Protein AF-A0A0R3QR98-F1 (afdb_monomer_lite)

Foldseek 3Di:
DPPPPPCPCVPPVNPQFKDFDDDPEWAQAQWDQDPPPRDIDHDPVDDRHNPAGDIDGPVQVVFFDPPPPDDRQWDWYFDPPPDDPHRGTHTDIGTDGDDD

Sequence (100 aa):
MVKKYNGELAQVVFAGKLLEESVFFQPSRHYGINKMTGKEEFMKNLCPAWADRVLYNEKLSDLFRHDSFCASGLYYGLVAEKKFVGQHKPVALHATICLK

pLDDT: mean 83.63, std 14.79, range [33.16, 96.25]

InterPro domains:
  IPR036691 Endonuclease/exonuclease/phosphatase superfamily [G3DSA:3.60.10.10] (4-100)
  IPR039737 Type I inositol 1,4,5-trisphosphate 5-phosphatase [PTHR12997] (1-98)

Structure (mmCIF, N/CA/C/O backbone):
data_AF-A0A0R3QR98-F1
#
_entry.id   AF-A0A0R3QR98-F1
#
loop_
_atom_site.group_PDB
_atom_site.id
_atom_site.type_symbol
_atom_site.label_atom_id
_atom_site.label_alt_id
_atom_site.label_comp_id
_atom_site.label_asym_id
_atom_site.label_entity_id
_atom_site.label_seq_id
_atom_site.pdbx_PDB_ins_code
_atom_site.Cartn_x
_atom_site.Cartn_y
_atom_site.Cartn_z
_atom_site.occupancy
_atom_site.B_iso_or_equiv
_atom_site.auth_seq_id
_atom_site.auth_comp_id
_atom_site.auth_asym_id
_atom_site.auth_atom_id
_atom_site.pdbx_PDB_model_num
ATOM 1 N N . MET A 1 1 ? 17.489 0.716 16.633 1.00 33.16 1 MET A N 1
ATOM 2 C CA . MET A 1 1 ? 17.391 -0.274 15.538 1.00 33.16 1 MET A CA 1
ATOM 3 C C . MET A 1 1 ? 15.918 -0.629 15.362 1.00 33.16 1 MET A C 1
ATOM 5 O O . MET A 1 1 ? 15.374 -1.326 16.209 1.00 33.16 1 MET A O 1
ATOM 9 N N . VAL A 1 2 ? 15.234 -0.064 14.362 1.00 39.78 2 VAL A N 1
ATOM 10 C CA . VAL A 1 2 ? 13.829 -0.411 14.079 1.00 39.78 2 VAL A CA 1
ATOM 11 C C . VAL A 1 2 ? 13.828 -1.853 13.578 1.00 39.78 2 VAL A C 1
ATOM 13 O O . VAL A 1 2 ? 14.467 -2.145 12.569 1.00 39.78 2 VAL A O 1
ATOM 16 N N . LYS A 1 3 ? 13.199 -2.781 14.312 1.00 43.38 3 LYS A N 1
ATOM 17 C CA . LYS A 1 3 ? 13.036 -4.162 13.837 1.00 43.38 3 LYS A CA 1
ATOM 18 C C . LYS A 1 3 ? 12.297 -4.099 12.501 1.00 43.38 3 LYS A C 1
ATOM 20 O O . LYS A 1 3 ? 11.169 -3.617 12.443 1.00 43.38 3 LYS A O 1
ATOM 25 N N . LYS A 1 4 ? 12.948 -4.552 11.430 1.00 52.97 4 LYS A N 1
ATOM 26 C CA . LYS A 1 4 ? 12.336 -4.692 10.107 1.00 52.97 4 LYS A CA 1
ATOM 27 C C . LYS A 1 4 ? 11.337 -5.849 10.212 1.00 52.97 4 LYS A C 1
ATOM 29 O O . LYS A 1 4 ? 11.711 -7.005 10.072 1.00 52.97 4 LYS A O 1
ATOM 34 N N . TYR A 1 5 ? 10.083 -5.549 10.545 1.00 51.38 5 TYR A N 1
ATOM 35 C CA . TYR A 1 5 ? 9.004 -6.548 10.606 1.00 51.38 5 TYR A CA 1
ATOM 36 C C . TYR A 1 5 ? 8.529 -6.986 9.205 1.00 51.38 5 TYR A C 1
ATOM 38 O O . TYR A 1 5 ? 7.683 -7.866 9.086 1.00 51.38 5 TYR A O 1
ATOM 46 N N . ASN A 1 6 ? 9.092 -6.401 8.143 1.00 60.81 6 ASN A N 1
ATOM 47 C CA . ASN A 1 6 ? 8.802 -6.737 6.756 1.00 60.81 6 ASN A CA 1
ATOM 48 C C . ASN A 1 6 ? 9.622 -7.961 6.299 1.00 60.81 6 ASN A C 1
ATOM 50 O O . ASN A 1 6 ? 10.716 -7.817 5.755 1.00 60.81 6 ASN A O 1
ATOM 54 N N . GLY A 1 7 ? 9.108 -9.160 6.585 1.00 65.38 7 GLY A N 1
ATOM 55 C CA . GLY A 1 7 ? 9.698 -10.440 6.169 1.00 65.38 7 GLY A CA 1
ATOM 56 C C . GLY A 1 7 ? 9.017 -11.090 4.961 1.00 65.38 7 GLY A C 1
ATOM 57 O O . GLY A 1 7 ? 9.462 -12.139 4.508 1.00 65.38 7 GLY A O 1
ATOM 58 N N . GLU A 1 8 ? 7.945 -10.499 4.432 1.00 68.38 8 GLU A N 1
ATOM 59 C CA . GLU A 1 8 ? 7.136 -11.113 3.366 1.00 68.38 8 GLU A CA 1
ATOM 60 C C . GLU A 1 8 ? 7.930 -11.281 2.062 1.00 68.38 8 GLU A C 1
ATOM 62 O O . GLU A 1 8 ? 7.824 -12.309 1.396 1.00 68.38 8 GLU A O 1
ATOM 67 N N . LEU A 1 9 ? 8.820 -10.332 1.757 1.00 73.62 9 LEU A N 1
ATOM 68 C CA . LEU A 1 9 ? 9.721 -10.400 0.601 1.00 73.62 9 LEU A CA 1
ATOM 69 C C . LEU A 1 9 ? 10.927 -11.330 0.800 1.00 73.62 9 LEU A C 1
ATOM 71 O O . LEU A 1 9 ? 11.641 -11.612 -0.159 1.00 73.62 9 LEU A O 1
ATOM 75 N N . ALA A 1 10 ? 11.163 -11.828 2.019 1.00 73.06 10 ALA A N 1
ATOM 76 C CA . ALA A 1 10 ? 12.260 -12.758 2.292 1.00 73.06 10 ALA A CA 1
ATOM 77 C C . ALA A 1 10 ? 11.973 -14.182 1.784 1.00 73.06 10 ALA A C 1
ATOM 79 O O . ALA A 1 10 ? 12.874 -15.020 1.751 1.00 73.06 10 ALA A O 1
ATOM 80 N N . GLN A 1 11 ? 10.730 -14.479 1.388 1.00 76.06 11 GLN A N 1
ATOM 81 C CA . GLN A 1 11 ? 10.402 -15.763 0.780 1.00 76.06 11 GLN A CA 1
ATOM 82 C C . GLN A 1 11 ? 11.132 -15.925 -0.558 1.00 76.06 11 GLN A C 1
ATOM 84 O O . GLN A 1 11 ? 11.098 -15.037 -1.405 1.00 76.06 11 GLN A O 1
ATOM 89 N N . VAL A 1 12 ? 11.723 -17.102 -0.786 1.00 67.88 12 VAL A N 1
ATOM 90 C CA . VAL A 1 12 ? 12.528 -17.420 -1.986 1.00 67.88 12 VAL A CA 1
ATOM 91 C C . VAL A 1 12 ? 11.776 -17.154 -3.297 1.00 67.88 12 VAL A C 1
ATOM 93 O O . VAL A 1 12 ? 12.379 -16.787 -4.300 1.00 67.88 12 VAL A O 1
ATOM 96 N N . VAL A 1 13 ? 10.448 -17.302 -3.295 1.00 78.00 13 VAL A N 1
ATOM 97 C CA . VAL A 1 13 ? 9.601 -17.049 -4.470 1.00 78.00 13 VAL A CA 1
ATOM 98 C C . VAL A 1 13 ? 9.636 -15.576 -4.901 1.00 78.00 13 VAL A C 1
ATOM 100 O O . VAL A 1 13 ? 9.570 -15.306 -6.102 1.00 78.00 13 VAL A O 1
ATOM 103 N N . PHE A 1 14 ? 9.780 -14.647 -3.951 1.00 77.44 14 PHE A N 1
ATOM 104 C CA . PHE A 1 14 ? 9.766 -13.194 -4.169 1.00 77.44 14 PHE A CA 1
ATOM 105 C C . PHE A 1 14 ? 11.152 -12.547 -4.074 1.00 77.44 14 PHE A C 1
ATOM 107 O O . PHE A 1 14 ? 11.361 -11.474 -4.645 1.00 77.44 14 PHE A O 1
ATOM 114 N N . ALA A 1 15 ? 12.096 -13.202 -3.397 1.00 76.75 15 ALA A N 1
ATOM 115 C CA . ALA A 1 15 ? 13.449 -12.707 -3.193 1.00 76.75 15 ALA A CA 1
ATOM 116 C C . ALA A 1 15 ? 14.136 -12.382 -4.531 1.00 76.75 15 ALA A C 1
ATOM 118 O O . ALA A 1 15 ? 14.264 -13.238 -5.407 1.00 76.75 15 ALA A O 1
ATOM 119 N N . GLY A 1 16 ? 14.554 -11.122 -4.691 1.0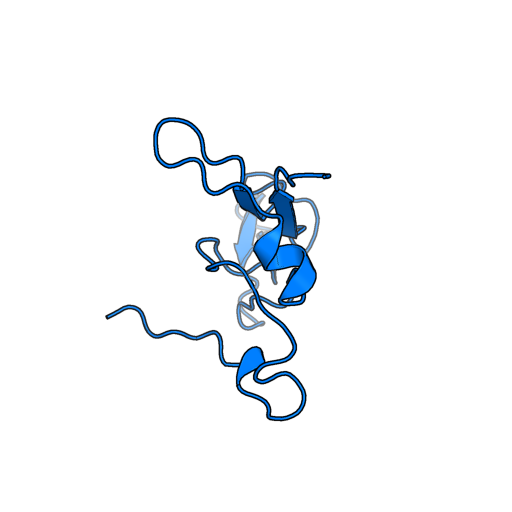0 74.50 16 GLY A N 1
ATOM 120 C CA . GLY A 1 16 ? 15.206 -10.619 -5.907 1.00 74.50 16 GLY A CA 1
ATOM 121 C C . GLY A 1 16 ? 14.284 -10.457 -7.121 1.00 74.50 16 GLY A C 1
ATOM 122 O O . GLY A 1 16 ? 14.767 -10.168 -8.208 1.00 74.50 16 GLY A O 1
ATOM 123 N N . LYS A 1 17 ? 12.968 -10.661 -6.973 1.00 84.19 17 LYS A N 1
ATOM 124 C CA . LYS A 1 17 ? 11.992 -10.503 -8.069 1.00 84.19 17 LYS A CA 1
ATOM 125 C C . LYS A 1 17 ? 11.028 -9.351 -7.845 1.00 84.19 17 LYS A C 1
ATOM 127 O O . LYS A 1 17 ? 10.614 -8.708 -8.808 1.00 84.19 17 LYS A O 1
ATOM 132 N N . LEU A 1 18 ? 10.651 -9.130 -6.588 1.00 89.69 18 LEU A N 1
ATOM 133 C CA . LEU A 1 18 ? 9.787 -8.036 -6.177 1.00 89.69 18 LEU A CA 1
ATOM 134 C C . LEU A 1 18 ? 10.534 -7.122 -5.212 1.00 89.69 18 LEU A C 1
ATOM 136 O O . LEU A 1 18 ? 11.255 -7.571 -4.321 1.00 89.69 18 LEU A O 1
ATOM 140 N N . LEU A 1 19 ? 10.322 -5.834 -5.418 1.00 88.38 19 LEU A N 1
ATOM 141 C CA . LEU A 1 19 ? 10.801 -4.727 -4.621 1.00 88.38 19 LEU A CA 1
ATOM 142 C C . LEU A 1 19 ? 9.604 -4.001 -4.015 1.00 88.38 19 LEU A C 1
ATOM 144 O O . LEU A 1 19 ? 8.467 -4.111 -4.486 1.00 88.38 19 LEU A O 1
ATOM 148 N N . GLU A 1 20 ? 9.886 -3.263 -2.955 1.00 89.50 20 GLU A N 1
ATOM 149 C CA . GLU A 1 20 ? 8.916 -2.449 -2.249 1.00 89.50 20 GLU A CA 1
ATOM 150 C C . GLU A 1 20 ? 9.620 -1.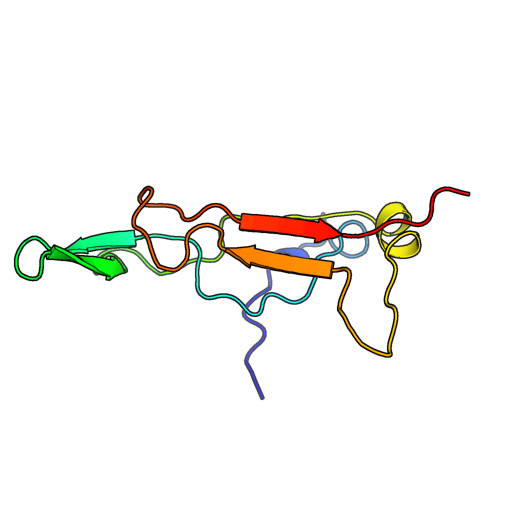247 -1.632 1.00 89.50 20 GLU A C 1
ATOM 152 O O . GLU A 1 20 ? 10.724 -1.375 -1.089 1.00 89.50 20 GLU A O 1
ATOM 157 N N . GLU A 1 21 ? 8.944 -0.101 -1.662 1.00 88.19 21 GLU A N 1
ATOM 158 C CA . GLU A 1 21 ? 9.415 1.084 -0.969 1.00 88.19 21 GLU A CA 1
ATOM 159 C C . GLU A 1 21 ? 9.377 0.889 0.547 1.00 88.19 21 GLU A C 1
ATOM 161 O O . GLU A 1 21 ? 8.646 0.065 1.104 1.00 88.19 21 GLU A O 1
ATOM 166 N N . SER A 1 22 ? 10.176 1.682 1.254 1.00 86.25 22 SER A N 1
ATOM 167 C CA . SER A 1 22 ? 10.215 1.595 2.712 1.00 86.25 22 SER A CA 1
ATOM 168 C C . SER A 1 22 ? 8.861 1.971 3.325 1.00 86.25 22 SER A C 1
ATOM 170 O O . SER A 1 22 ? 8.355 3.076 3.144 1.00 86.25 22 SER A O 1
ATOM 172 N N . VAL A 1 23 ? 8.284 1.044 4.091 1.00 87.81 23 VAL A N 1
ATOM 173 C CA . VAL A 1 23 ? 7.015 1.243 4.801 1.00 87.81 23 VAL A CA 1
ATOM 174 C C . VAL A 1 23 ? 7.250 2.122 6.034 1.00 87.81 23 VAL A C 1
ATOM 176 O O . VAL A 1 23 ? 7.804 1.663 7.034 1.00 87.81 23 VAL A O 1
ATOM 179 N N . PHE A 1 24 ? 6.807 3.380 5.968 1.00 88.50 24 PHE A N 1
ATOM 180 C CA . PHE A 1 24 ? 6.856 4.341 7.085 1.00 88.50 24 PHE A CA 1
ATOM 181 C C . PHE A 1 24 ? 5.480 4.671 7.683 1.00 88.50 24 PHE A C 1
ATOM 183 O O . PHE A 1 24 ? 5.374 5.506 8.579 1.00 88.50 24 PHE A O 1
ATOM 190 N N . PHE A 1 25 ? 4.425 4.012 7.207 1.00 90.31 25 PHE A N 1
ATOM 191 C CA . PHE A 1 25 ? 3.058 4.184 7.689 1.00 90.31 25 PHE A CA 1
ATOM 192 C C . PHE A 1 25 ? 2.673 3.107 8.715 1.00 90.31 25 PHE A C 1
ATOM 194 O O . PHE A 1 25 ? 3.270 2.033 8.780 1.00 90.31 25 PHE A O 1
ATOM 201 N N . GLN A 1 26 ? 1.663 3.398 9.536 1.00 91.44 26 GLN A N 1
ATOM 202 C CA . GLN A 1 26 ? 1.084 2.457 10.504 1.00 91.44 26 GLN A CA 1
ATOM 203 C C . GLN A 1 26 ? 0.387 1.265 9.809 1.00 91.44 26 GLN A C 1
ATOM 205 O O . GLN A 1 26 ? 0.082 1.358 8.624 1.00 91.44 26 GLN A O 1
ATOM 210 N N . PRO A 1 27 ? 0.106 0.149 10.502 1.00 93.56 27 PRO A N 1
ATOM 211 C CA . PRO A 1 27 ? -0.595 -0.991 9.905 1.00 93.56 27 PRO A CA 1
ATOM 212 C C . PRO A 1 27 ? -1.901 -0.592 9.201 1.00 93.56 27 PRO A C 1
ATOM 214 O O . PRO A 1 27 ? -2.671 0.198 9.739 1.00 93.56 27 PRO A O 1
ATOM 217 N N . SER A 1 28 ? -2.175 -1.146 8.018 1.00 94.69 28 SER A N 1
ATOM 218 C CA . SER A 1 28 ? -3.359 -0.794 7.216 1.00 94.69 28 SER A CA 1
ATOM 219 C C . SER A 1 28 ? -4.664 -1.380 7.766 1.00 94.69 28 SER A C 1
ATOM 221 O O . SER A 1 28 ? -5.749 -0.904 7.427 1.00 94.69 28 SER A O 1
ATOM 223 N N . ARG A 1 29 ? -4.579 -2.389 8.640 1.00 94.38 29 ARG A N 1
ATOM 224 C CA . ARG A 1 29 ? -5.720 -3.076 9.264 1.00 94.38 29 ARG A CA 1
ATOM 225 C C . ARG A 1 29 ? 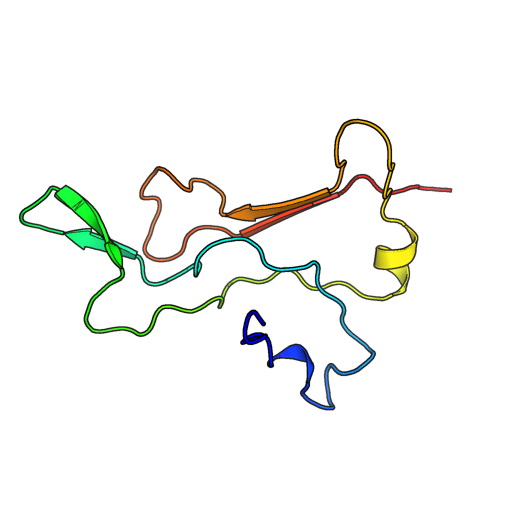-5.329 -3.669 10.626 1.00 94.38 29 ARG A C 1
ATOM 227 O O . ARG A 1 29 ? -4.146 -3.861 10.887 1.00 94.38 29 ARG A O 1
ATOM 234 N N . HIS A 1 30 ? -6.268 -3.994 11.514 1.00 95.00 30 HIS A N 1
ATOM 235 C CA . HIS A 1 30 ? -7.729 -3.875 11.386 1.00 95.00 30 HIS A CA 1
ATOM 236 C C . HIS A 1 30 ? -8.257 -2.679 12.168 1.00 95.00 30 HIS A C 1
ATOM 238 O O . HIS A 1 30 ? -8.152 -2.645 13.393 1.00 95.00 30 HIS A O 1
ATOM 244 N N . TYR A 1 31 ? -8.861 -1.723 11.467 1.00 95.50 31 TYR A N 1
ATOM 245 C CA . TYR A 1 31 ? -9.514 -0.566 12.074 1.00 95.50 31 TYR A CA 1
ATOM 246 C C . TYR A 1 31 ? -10.976 -0.856 12.415 1.00 95.50 31 TYR A C 1
ATOM 248 O O . TYR A 1 31 ? -11.662 -1.605 11.724 1.00 95.50 31 TYR A O 1
ATOM 256 N N . GLY A 1 32 ? -11.485 -0.224 13.464 1.00 95.38 32 GLY A N 1
ATOM 257 C CA . GLY A 1 32 ? -12.901 -0.220 13.805 1.00 95.38 32 GLY A CA 1
ATOM 258 C C . GLY A 1 32 ? -13.287 1.070 14.514 1.00 95.38 32 GLY A C 1
ATOM 259 O O . GLY A 1 32 ? -12.431 1.800 15.007 1.00 95.38 32 GLY A O 1
ATOM 260 N N . ILE A 1 33 ? -14.587 1.349 14.580 1.00 95.75 33 ILE A N 1
ATOM 261 C CA . ILE A 1 33 ? -15.106 2.444 15.400 1.00 95.75 33 ILE A CA 1
ATOM 262 C C . ILE A 1 33 ? -15.403 1.909 16.796 1.00 95.75 33 ILE A C 1
ATOM 264 O O . ILE A 1 33 ? -16.204 0.986 16.972 1.00 95.75 33 ILE A O 1
ATOM 268 N N . ASN A 1 34 ? -14.773 2.503 17.802 1.00 93.06 34 ASN A N 1
ATOM 269 C CA . ASN A 1 34 ? -15.098 2.227 19.188 1.00 93.06 34 ASN A CA 1
ATOM 270 C C . ASN A 1 34 ? -16.491 2.791 19.503 1.00 93.06 34 ASN A C 1
ATOM 272 O O . ASN A 1 34 ? -16.740 3.990 19.386 1.00 93.06 34 ASN A O 1
ATOM 276 N N . LYS A 1 35 ? -17.410 1.912 19.919 1.00 91.94 35 LYS A N 1
ATOM 277 C CA . LYS A 1 35 ? -18.817 2.261 20.171 1.00 91.94 35 LYS A CA 1
ATOM 278 C C . LYS A 1 35 ? -19.011 3.282 21.296 1.00 91.94 35 LYS A C 1
ATOM 280 O O . LYS A 1 35 ? -20.027 3.962 21.301 1.00 91.94 35 LYS A O 1
ATOM 285 N N . MET A 1 36 ? -18.076 3.375 22.243 1.00 93.00 36 MET A N 1
ATOM 286 C CA . MET A 1 36 ? -18.180 4.307 23.371 1.00 93.00 36 MET A CA 1
ATOM 287 C C . MET A 1 36 ? -17.577 5.676 23.058 1.00 93.00 36 MET A C 1
ATOM 289 O O . MET A 1 36 ? -18.119 6.691 23.478 1.00 93.00 36 MET A O 1
ATOM 293 N N . THR A 1 37 ? -16.450 5.717 22.343 1.00 93.44 37 THR A N 1
ATOM 294 C CA . THR A 1 37 ? -15.723 6.969 22.066 1.00 93.44 37 THR A CA 1
ATOM 295 C C . THR A 1 37 ? -16.082 7.578 20.712 1.00 93.44 37 THR A C 1
ATOM 297 O O . THR A 1 37 ? -15.775 8.744 20.470 1.00 93.44 37 THR A O 1
ATOM 300 N N . GLY A 1 38 ? -16.679 6.792 19.809 1.00 93.25 38 GLY A N 1
ATOM 301 C CA . GLY A 1 38 ? -16.909 7.162 18.412 1.00 93.25 38 GLY A CA 1
ATOM 302 C C . GLY A 1 38 ? -15.624 7.302 17.591 1.00 93.25 38 GLY A C 1
ATOM 303 O O . GLY A 1 38 ? -15.680 7.747 16.447 1.00 93.25 38 GLY A O 1
ATOM 304 N N . LYS A 1 39 ? -14.462 6.951 18.159 1.00 93.44 39 LYS A N 1
ATOM 305 C CA . LYS A 1 39 ? -13.156 7.115 17.514 1.00 93.44 39 LYS A CA 1
ATOM 306 C C . LYS A 1 39 ? -12.752 5.862 16.752 1.00 93.44 39 LYS A C 1
ATOM 308 O O . LYS A 1 39 ? -13.109 4.744 17.121 1.00 93.44 39 LYS A O 1
ATOM 313 N N . GLU A 1 40 ? -11.990 6.078 15.688 1.00 94.25 40 GLU A N 1
ATOM 314 C CA . GLU A 1 40 ? -11.298 5.010 14.978 1.00 94.25 40 GLU A CA 1
ATOM 315 C C . GLU A 1 40 ? -10.138 4.488 15.834 1.00 94.25 40 GLU A C 1
ATOM 317 O O . GLU A 1 40 ? -9.306 5.260 16.311 1.00 94.25 40 GLU A O 1
ATOM 322 N N . GLU A 1 41 ? -10.093 3.174 16.030 1.00 94.06 41 GLU A N 1
ATOM 323 C CA . GLU A 1 41 ? -9.095 2.477 16.840 1.00 94.06 41 GLU A CA 1
ATOM 324 C C . GLU A 1 41 ? -8.756 1.129 16.183 1.00 94.06 41 GLU A C 1
ATOM 326 O O . GLU A 1 41 ? -9.555 0.578 15.419 1.00 94.06 41 GLU A O 1
ATOM 331 N N . PHE A 1 42 ? -7.585 0.561 16.487 1.00 94.25 42 PHE A N 1
ATOM 332 C CA . PHE A 1 42 ? -7.306 -0.825 16.109 1.00 94.25 42 PHE A CA 1
ATOM 333 C C . PHE A 1 42 ? -8.234 -1.783 16.865 1.00 94.25 42 PHE A C 1
ATOM 335 O O . PHE A 1 42 ? -8.480 -1.633 18.067 1.00 94.25 42 PHE A O 1
ATOM 342 N N . MET A 1 43 ? -8.740 -2.794 16.165 1.00 93.31 43 MET A N 1
ATOM 343 C CA . MET A 1 43 ? -9.590 -3.821 16.756 1.00 93.31 43 MET A CA 1
ATOM 344 C C . MET A 1 43 ? -8.786 -4.668 17.746 1.00 93.31 43 MET A C 1
ATOM 346 O O . MET A 1 43 ? -7.801 -5.299 17.385 1.00 93.31 43 MET A O 1
ATOM 350 N N . LYS A 1 44 ? -9.230 -4.723 19.005 1.00 89.06 44 LYS A N 1
ATOM 351 C CA . LYS A 1 44 ? -8.485 -5.373 20.101 1.00 89.06 44 LYS A CA 1
ATOM 352 C C . LYS A 1 44 ? -8.335 -6.892 19.959 1.00 89.06 44 LYS A C 1
ATOM 354 O O . LYS A 1 44 ? -7.481 -7.481 20.610 1.00 89.06 44 LYS A O 1
ATOM 359 N N . ASN A 1 45 ? -9.188 -7.524 19.158 1.00 92.06 45 ASN A N 1
ATOM 360 C CA . ASN A 1 45 ? -9.208 -8.970 18.940 1.00 92.06 45 ASN A CA 1
ATOM 361 C C . ASN A 1 45 ? -8.417 -9.413 17.699 1.00 92.06 45 ASN A C 1
ATOM 363 O O . ASN A 1 45 ? -8.401 -10.603 17.399 1.00 92.06 45 ASN A O 1
ATOM 367 N N . LEU A 1 46 ? -7.805 -8.481 16.964 1.00 92.81 46 LEU A N 1
ATOM 368 C CA . LEU A 1 46 ? -7.068 -8.759 15.735 1.00 92.81 46 LEU A CA 1
ATOM 369 C C . LEU A 1 46 ? -5.692 -8.095 15.806 1.00 92.81 46 LEU A C 1
ATOM 371 O O . LEU A 1 46 ? -5.551 -6.981 16.305 1.00 92.81 46 LEU A O 1
ATOM 375 N N . CYS A 1 47 ? -4.664 -8.787 15.321 1.00 91.44 47 CYS A N 1
ATOM 376 C CA . CYS A 1 47 ? -3.314 -8.237 15.295 1.00 91.44 47 CYS A CA 1
ATOM 377 C C . CYS A 1 47 ? -3.212 -7.165 14.196 1.00 91.44 47 CYS A C 1
ATOM 379 O O . CYS A 1 47 ? -3.565 -7.465 13.051 1.00 91.44 47 CYS A O 1
ATOM 381 N N . PRO A 1 48 ? -2.721 -5.948 14.497 1.00 92.19 48 PRO A N 1
ATOM 382 C CA . PRO A 1 48 ? -2.418 -4.966 13.467 1.00 92.19 48 PRO A CA 1
ATOM 383 C C . PRO A 1 48 ? -1.439 -5.534 12.430 1.00 92.19 48 PRO A C 1
ATOM 385 O O . PRO A 1 48 ? -0.424 -6.130 12.790 1.00 92.19 48 PRO A O 1
ATOM 388 N N . ALA A 1 49 ? -1.733 -5.339 11.146 1.00 90.31 49 ALA A N 1
ATOM 389 C CA . ALA A 1 49 ? -0.937 -5.869 10.044 1.00 90.31 49 ALA A CA 1
ATOM 390 C C . ALA A 1 49 ? -0.812 -4.886 8.868 1.00 90.31 49 ALA A C 1
ATOM 392 O O . ALA A 1 49 ? -1.747 -4.151 8.543 1.00 90.31 49 ALA A O 1
ATOM 393 N N . TRP A 1 50 ? 0.337 -4.927 8.191 1.00 92.38 50 TRP A N 1
ATOM 394 C CA . TRP A 1 50 ? 0.563 -4.307 6.881 1.00 92.38 50 TRP A CA 1
ATOM 395 C C . TRP A 1 50 ? 0.192 -5.300 5.779 1.00 92.38 50 TRP A C 1
ATOM 397 O O . TRP A 1 50 ? 1.064 -5.835 5.100 1.00 92.38 50 TRP A O 1
ATOM 407 N N . ALA A 1 51 ? -1.098 -5.605 5.654 1.00 90.19 51 ALA A N 1
ATOM 408 C CA . ALA A 1 51 ? -1.565 -6.592 4.678 1.00 90.19 51 ALA A CA 1
ATOM 409 C C . ALA A 1 51 ? -1.764 -6.001 3.275 1.00 90.19 51 ALA A C 1
ATOM 411 O O . ALA A 1 51 ? -1.751 -6.734 2.292 1.00 90.19 51 ALA A O 1
ATOM 412 N N . ASP A 1 52 ? -1.974 -4.688 3.188 1.00 93.06 52 ASP A N 1
ATOM 413 C CA . ASP A 1 52 ? -2.191 -3.981 1.929 1.00 93.06 52 ASP A CA 1
ATOM 414 C C . ASP A 1 52 ? -0.856 -3.362 1.498 1.00 93.06 52 ASP A C 1
ATOM 416 O O . ASP A 1 52 ? -0.279 -2.558 2.232 1.00 93.06 52 ASP A O 1
ATOM 420 N N . ARG A 1 53 ? -0.316 -3.800 0.354 1.00 91.94 53 ARG A N 1
ATOM 421 C CA . ARG A 1 53 ? 1.063 -3.520 -0.079 1.00 91.94 53 ARG A CA 1
ATOM 422 C C . ARG A 1 53 ? 1.113 -3.259 -1.574 1.00 91.94 53 ARG A C 1
ATOM 424 O O . ARG A 1 53 ? 0.339 -3.850 -2.326 1.00 91.94 53 ARG A O 1
ATOM 431 N N . VAL A 1 54 ? 2.042 -2.412 -2.008 1.00 93.12 54 VAL A N 1
ATOM 432 C CA . VAL A 1 54 ? 2.310 -2.185 -3.433 1.00 93.12 54 VAL A CA 1
ATOM 433 C C . VAL A 1 54 ? 3.722 -2.649 -3.739 1.00 93.12 54 VAL A C 1
ATOM 435 O O . VAL A 1 54 ? 4.690 -2.105 -3.221 1.00 93.12 54 VAL A O 1
ATOM 438 N N . LEU A 1 55 ? 3.817 -3.667 -4.588 1.00 91.62 55 LEU A N 1
ATOM 439 C CA . LEU A 1 55 ? 5.071 -4.285 -4.996 1.00 91.62 55 LEU A CA 1
ATOM 440 C C . LEU A 1 55 ? 5.345 -3.964 -6.461 1.00 91.62 55 LEU A C 1
ATOM 442 O O . LEU A 1 55 ? 4.421 -3.826 -7.265 1.00 91.62 55 LEU A O 1
ATOM 446 N N . TYR A 1 56 ? 6.617 -3.888 -6.815 1.00 90.88 56 TYR A N 1
ATOM 447 C CA . TYR A 1 56 ? 7.068 -3.636 -8.179 1.00 90.88 56 TYR A CA 1
ATOM 448 C C . TYR A 1 56 ? 8.313 -4.465 -8.497 1.00 90.88 56 TYR A C 1
ATOM 450 O O . TYR A 1 56 ? 8.852 -5.142 -7.630 1.00 90.88 56 TYR A O 1
ATOM 458 N N . ASN A 1 57 ? 8.749 -4.480 -9.754 1.00 91.00 57 ASN A N 1
ATOM 459 C CA . ASN A 1 57 ? 9.980 -5.163 -10.159 1.00 91.00 57 ASN A CA 1
ATOM 460 C C . ASN A 1 57 ? 11.123 -4.158 -10.363 1.00 91.00 57 ASN A C 1
ATOM 462 O O . ASN A 1 57 ? 10.905 -2.947 -10.389 1.00 91.00 57 ASN A O 1
ATOM 466 N N . GLU A 1 58 ? 12.336 -4.673 -10.564 1.00 89.75 58 GLU A N 1
ATOM 467 C CA . GLU A 1 58 ? 13.536 -3.861 -10.819 1.00 89.75 58 GLU A CA 1
ATOM 468 C C . GLU A 1 58 ? 13.346 -2.893 -11.996 1.00 89.75 58 GLU A C 1
ATOM 470 O O . GLU A 1 58 ? 13.674 -1.717 -11.887 1.00 89.75 58 GLU A O 1
ATOM 475 N N . LYS A 1 59 ? 12.689 -3.340 -13.078 1.00 89.81 59 LYS A N 1
ATOM 476 C CA . LYS A 1 59 ? 12.443 -2.504 -14.264 1.00 89.81 59 LYS A CA 1
ATOM 477 C C . LYS A 1 59 ? 11.635 -1.246 -13.953 1.00 89.81 59 LYS A C 1
ATOM 479 O O . LYS A 1 59 ? 11.886 -0.220 -14.568 1.00 89.81 59 LYS A O 1
ATOM 484 N N . LEU A 1 60 ? 10.642 -1.324 -13.063 1.00 88.94 60 LEU A N 1
ATOM 485 C CA . LEU A 1 60 ? 9.874 -0.147 -12.647 1.00 88.94 60 LEU A CA 1
ATOM 486 C C . LEU A 1 60 ? 10.664 0.707 -11.649 1.00 88.94 60 LEU A C 1
ATOM 488 O O . LEU A 1 60 ? 10.608 1.931 -11.733 1.00 88.94 60 LEU A O 1
ATOM 492 N N . SER A 1 61 ? 11.423 0.065 -10.756 1.00 88.25 61 SER A N 1
ATOM 493 C CA . SER A 1 61 ? 12.290 0.744 -9.787 1.00 88.25 61 SER A CA 1
ATOM 494 C C . SER A 1 61 ? 13.293 1.675 -10.469 1.00 88.25 61 SER A C 1
ATOM 496 O O . SER A 1 61 ? 13.479 2.806 -10.026 1.00 88.25 61 SER A O 1
ATOM 498 N N . ASP A 1 62 ? 13.881 1.235 -11.584 1.00 87.81 62 ASP A N 1
ATOM 499 C CA . ASP A 1 62 ? 14.831 2.024 -12.378 1.00 87.81 62 ASP A CA 1
ATOM 500 C C . ASP A 1 62 ? 14.205 3.284 -13.002 1.00 87.81 62 ASP A C 1
ATOM 502 O O . ASP A 1 62 ? 14.915 4.218 -13.378 1.00 87.81 62 ASP A O 1
ATOM 506 N N . LEU A 1 63 ? 12.874 3.324 -13.134 1.00 88.31 63 LEU A N 1
ATOM 507 C CA . LEU A 1 63 ? 12.158 4.463 -13.705 1.00 88.31 63 LEU A CA 1
ATOM 508 C C . LEU A 1 63 ? 11.770 5.506 -12.653 1.00 88.31 63 LEU A C 1
ATOM 510 O O . LEU A 1 63 ? 11.436 6.626 -13.042 1.00 88.31 63 LEU A O 1
ATOM 514 N N . PHE A 1 64 ? 11.791 5.182 -11.356 1.00 87.62 64 PHE A N 1
ATOM 515 C CA . PHE A 1 64 ? 11.397 6.119 -10.303 1.00 87.62 64 PHE A CA 1
ATOM 516 C C . PHE A 1 64 ? 12.371 7.298 -10.192 1.00 87.62 64 PHE A C 1
ATOM 518 O O . PHE A 1 64 ? 13.586 7.136 -10.044 1.00 87.62 64 PHE A O 1
ATOM 525 N N . ARG A 1 65 ? 11.825 8.520 -10.222 1.00 76.69 65 ARG A N 1
ATOM 526 C CA . ARG A 1 65 ? 12.591 9.737 -9.939 1.00 76.69 65 ARG A CA 1
ATOM 527 C C . ARG A 1 65 ? 12.779 9.918 -8.440 1.00 76.69 65 ARG A C 1
ATOM 529 O O . ARG A 1 65 ? 11.836 10.224 -7.715 1.00 76.69 65 ARG A O 1
ATOM 536 N N . HIS A 1 66 ? 14.030 9.824 -8.012 1.00 69.75 66 HIS A N 1
ATOM 537 C CA . HIS A 1 66 ? 14.468 10.119 -6.653 1.00 69.75 66 HIS A CA 1
ATOM 538 C C . HIS A 1 66 ? 15.122 11.513 -6.619 1.00 69.75 66 HIS A C 1
ATOM 540 O O . HIS A 1 66 ? 16.305 11.647 -6.304 1.00 69.75 66 HIS A O 1
ATOM 546 N N . ASP A 1 67 ? 14.399 12.563 -7.030 1.00 58.88 67 ASP A N 1
ATOM 547 C CA . ASP A 1 67 ? 14.973 13.916 -7.061 1.00 58.88 67 ASP A CA 1
ATOM 548 C C . ASP A 1 67 ? 15.282 14.390 -5.636 1.00 58.88 67 ASP A C 1
ATOM 550 O O . ASP A 1 67 ? 14.408 14.526 -4.778 1.00 58.88 67 ASP A O 1
ATOM 554 N N . SER A 1 68 ? 16.568 14.619 -5.382 1.00 54.88 68 SER A N 1
ATOM 555 C CA . SER A 1 68 ? 17.164 14.673 -4.044 1.00 54.88 68 SER A CA 1
ATOM 556 C C . SER A 1 68 ? 17.062 16.040 -3.361 1.00 54.88 68 SER A C 1
ATOM 558 O O . SER A 1 68 ? 17.666 16.216 -2.307 1.00 54.88 68 SER A O 1
ATOM 560 N N . PHE A 1 69 ? 16.340 17.015 -3.934 1.00 50.38 69 PHE A N 1
ATOM 561 C CA 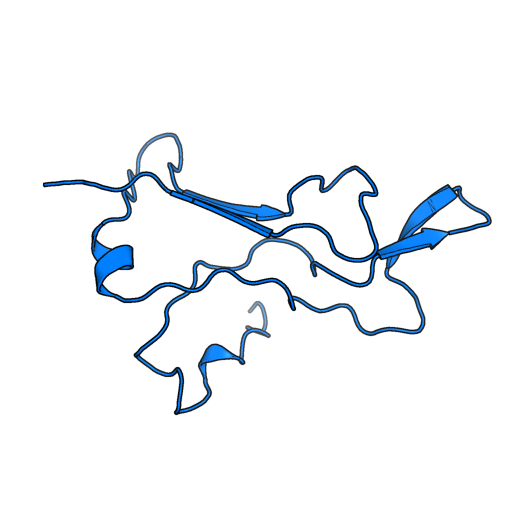. PHE A 1 69 ? 16.499 18.410 -3.503 1.00 50.38 69 PHE A CA 1
ATOM 562 C C . PHE A 1 69 ? 15.275 19.192 -3.018 1.00 50.38 69 PHE A C 1
ATOM 564 O O . PHE A 1 69 ? 15.518 20.183 -2.340 1.00 50.38 69 PHE A O 1
ATOM 571 N N . CYS A 1 70 ? 14.002 18.821 -3.255 1.00 47.03 70 CYS A N 1
ATOM 572 C CA . CYS A 1 70 ? 12.922 19.588 -2.585 1.00 47.03 70 CYS A CA 1
ATOM 573 C C . CYS A 1 70 ? 11.489 19.031 -2.526 1.00 47.03 70 CYS A C 1
ATOM 575 O O . CYS A 1 70 ? 10.679 19.607 -1.805 1.00 47.03 70 CYS A O 1
ATOM 577 N N . ALA A 1 71 ? 11.125 17.951 -3.213 1.00 48.25 71 ALA A N 1
ATOM 578 C CA . ALA A 1 71 ? 9.822 17.310 -3.015 1.00 48.25 71 ALA A CA 1
ATOM 579 C C . ALA A 1 71 ? 9.890 15.888 -3.562 1.00 48.25 71 ALA A C 1
ATOM 581 O O . ALA A 1 71 ? 10.111 15.693 -4.755 1.00 48.25 71 ALA A O 1
ATOM 582 N N . SER A 1 72 ? 9.734 14.893 -2.690 1.00 58.94 72 SER A N 1
ATOM 583 C CA . SER A 1 72 ? 9.731 13.490 -3.081 1.00 58.94 72 SER A CA 1
ATOM 584 C C . SER A 1 72 ? 8.557 13.243 -4.028 1.00 58.94 72 SER A C 1
ATOM 586 O O . SER A 1 72 ? 7.409 13.156 -3.594 1.00 58.94 72 SER A O 1
ATOM 588 N N . GLY A 1 73 ? 8.834 13.075 -5.322 1.00 69.44 73 GLY A N 1
ATOM 589 C CA . GLY A 1 73 ? 7.856 12.591 -6.304 1.00 69.44 73 GLY A CA 1
ATOM 590 C C . GLY A 1 73 ? 7.400 11.151 -6.044 1.00 69.44 73 GLY A C 1
ATOM 591 O O . G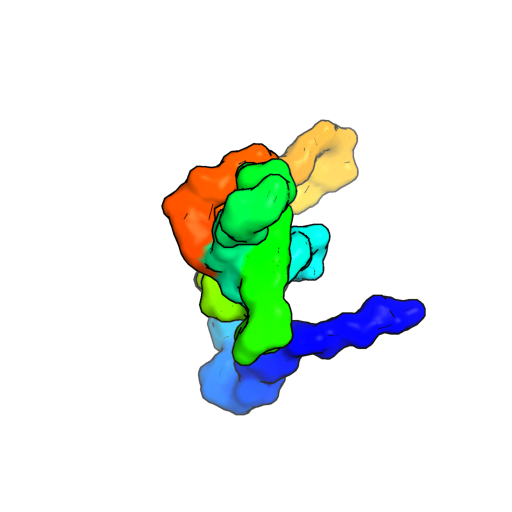LY A 1 73 ? 6.789 10.552 -6.917 1.00 69.44 73 GLY A O 1
ATOM 592 N N . LEU A 1 74 ? 7.729 10.604 -4.875 1.00 83.69 74 LEU A N 1
ATOM 593 C CA . LEU A 1 74 ? 7.456 9.268 -4.402 1.00 83.69 74 LEU A CA 1
ATOM 594 C C . LEU A 1 74 ? 6.745 9.376 -3.047 1.00 83.69 74 LEU A C 1
ATOM 596 O O . LEU A 1 74 ? 7.302 9.889 -2.077 1.00 83.69 74 LEU A O 1
ATOM 600 N N . TYR A 1 75 ? 5.512 8.896 -2.988 1.00 89.12 75 TYR A N 1
ATOM 601 C CA . TYR A 1 75 ? 4.732 8.729 -1.772 1.00 89.12 75 TYR A CA 1
ATOM 602 C C . TYR A 1 75 ? 4.296 7.274 -1.689 1.00 89.12 75 TYR A C 1
ATOM 604 O O . TYR A 1 75 ? 3.661 6.772 -2.611 1.00 89.12 75 TYR A O 1
ATOM 612 N N . TYR A 1 76 ? 4.610 6.613 -0.580 1.00 92.19 76 TYR A N 1
ATOM 613 C CA . TYR A 1 76 ? 4.107 5.282 -0.267 1.00 92.19 76 TYR A CA 1
ATOM 614 C C . TYR A 1 76 ? 3.481 5.305 1.123 1.00 92.19 76 TYR A C 1
ATOM 616 O O . TYR A 1 76 ? 4.182 5.488 2.120 1.00 92.19 76 TYR A O 1
ATOM 624 N N . GLY A 1 77 ? 2.157 5.183 1.197 1.00 93.56 77 GLY A N 1
ATOM 625 C CA . GLY A 1 77 ? 1.451 5.454 2.443 1.00 93.56 77 GLY A CA 1
ATOM 626 C C . GLY A 1 77 ? -0.024 5.093 2.445 1.00 93.56 77 GLY A C 1
ATOM 627 O O . GLY A 1 77 ? -0.562 4.535 1.487 1.00 93.56 77 GLY A O 1
ATOM 628 N N . LEU A 1 78 ? -0.672 5.420 3.563 1.00 94.44 78 LEU A N 1
ATOM 629 C CA . LEU A 1 78 ? -2.099 5.215 3.753 1.00 94.44 78 LEU A CA 1
ATOM 630 C C . LEU A 1 78 ? -2.896 6.388 3.195 1.00 94.44 78 LEU A C 1
ATOM 632 O O . LEU A 1 78 ? -2.679 7.551 3.523 1.00 94.44 78 LEU A O 1
ATOM 636 N N . VAL A 1 79 ? -3.934 6.070 2.442 1.00 94.12 79 VAL A N 1
ATOM 637 C CA . VAL A 1 79 ? -4.968 7.031 2.086 1.00 94.12 79 VAL A CA 1
ATOM 638 C C . VAL A 1 79 ? -5.971 7.122 3.236 1.00 94.12 79 VAL A C 1
ATOM 640 O O . VAL A 1 79 ? -6.281 6.134 3.903 1.00 94.12 79 VAL A O 1
ATOM 643 N N . ALA A 1 80 ? -6.509 8.324 3.460 1.00 92.19 80 ALA A N 1
ATOM 644 C CA . ALA A 1 80 ? -7.509 8.587 4.494 1.00 92.19 80 ALA A CA 1
ATOM 645 C C . ALA A 1 80 ? -7.034 8.252 5.927 1.00 92.19 80 ALA A C 1
ATOM 647 O O . ALA A 1 80 ? -7.800 7.769 6.759 1.00 92.19 80 ALA A O 1
ATOM 648 N N . GLU A 1 81 ? -5.780 8.569 6.264 1.00 89.88 81 GLU A N 1
ATOM 649 C CA . GLU A 1 81 ? -5.214 8.335 7.606 1.00 89.88 81 GLU A CA 1
ATOM 650 C C . GLU A 1 81 ? -6.097 8.856 8.746 1.00 89.88 81 GLU A C 1
ATOM 652 O O . GLU A 1 81 ? -6.258 8.183 9.758 1.00 89.88 81 GLU A O 1
ATOM 657 N N . LYS A 1 82 ? -6.729 10.019 8.553 1.00 90.06 82 LYS A N 1
ATOM 658 C CA . LYS A 1 82 ? -7.553 10.698 9.567 1.00 90.06 82 LYS A CA 1
ATOM 659 C C . LYS A 1 82 ? -9.053 10.405 9.465 1.00 90.06 82 LYS A C 1
ATOM 661 O O . LYS A 1 82 ? -9.837 11.019 10.185 1.00 90.06 82 LYS A O 1
ATOM 666 N N . LYS A 1 83 ? -9.477 9.536 8.544 1.00 92.56 83 LYS A N 1
ATOM 667 C CA . LYS A 1 83 ? -10.893 9.237 8.306 1.00 92.56 83 LYS A CA 1
ATOM 668 C C . LYS A 1 83 ? -11.118 7.733 8.282 1.00 92.56 83 LYS A C 1
ATOM 670 O O . LYS A 1 83 ? -10.445 7.008 7.555 1.00 92.56 83 LYS A O 1
ATOM 675 N N . PHE A 1 84 ? -12.124 7.282 9.022 1.00 93.75 84 PHE A N 1
ATOM 676 C CA . PHE A 1 84 ? -12.583 5.909 8.907 1.00 93.75 84 PHE A CA 1
ATOM 677 C C . PHE A 1 84 ? -13.278 5.710 7.564 1.00 93.75 84 PHE A C 1
ATOM 679 O O . PHE A 1 84 ? -14.308 6.324 7.278 1.00 93.75 84 PHE A O 1
ATOM 686 N N . VAL A 1 85 ? -12.678 4.867 6.732 1.00 94.94 85 VAL A N 1
ATOM 687 C CA . VAL A 1 85 ? -13.201 4.476 5.415 1.00 94.94 85 VAL A CA 1
ATOM 688 C C . VAL A 1 85 ? -13.534 2.985 5.347 1.00 94.94 85 VAL A C 1
ATOM 690 O O . VAL A 1 85 ? -14.172 2.540 4.400 1.00 94.94 85 VAL A O 1
ATOM 693 N N . GLY A 1 86 ? -13.143 2.218 6.364 1.00 94.44 86 GLY A N 1
ATOM 694 C CA . GLY A 1 86 ? -13.355 0.782 6.457 1.00 94.44 86 GLY A CA 1
ATOM 695 C C . GLY A 1 86 ? -12.376 0.148 7.439 1.00 94.44 86 GLY A C 1
ATOM 696 O O . GLY A 1 86 ? -11.524 0.824 8.013 1.00 94.44 86 GLY A O 1
ATOM 697 N N . GLN A 1 87 ? -12.474 -1.172 7.613 1.00 94.94 87 GLN A N 1
ATOM 698 C CA . GLN A 1 87 ? -11.529 -1.913 8.460 1.00 94.94 87 GLN A CA 1
ATOM 699 C C . GLN A 1 87 ? -10.107 -1.954 7.884 1.00 94.94 87 GLN A C 1
ATOM 701 O O . GLN A 1 87 ? -9.153 -2.240 8.609 1.00 94.94 87 GLN A O 1
ATOM 706 N N . HIS A 1 88 ? -9.987 -1.685 6.585 1.00 95.94 88 HIS A N 1
ATOM 707 C CA . HIS A 1 88 ? -8.742 -1.574 5.847 1.00 95.94 88 HIS A CA 1
ATOM 708 C C . HIS A 1 88 ? -8.616 -0.140 5.356 1.00 95.94 88 HIS A C 1
ATOM 710 O O . HIS A 1 88 ? -9.509 0.366 4.668 1.00 95.94 88 HIS A O 1
ATOM 716 N N . LYS A 1 89 ? -7.509 0.511 5.696 1.00 95.44 89 LYS A N 1
ATOM 717 C CA . LYS A 1 89 ? -7.142 1.780 5.083 1.00 95.44 89 LYS A CA 1
ATOM 718 C C . LYS A 1 89 ? -6.460 1.494 3.741 1.00 95.44 89 LYS A C 1
ATOM 720 O O . LYS A 1 89 ? -5.545 0.670 3.710 1.00 95.44 89 LYS A O 1
ATOM 725 N N . PRO A 1 90 ? -6.879 2.142 2.640 1.00 96.25 90 PRO A N 1
ATOM 726 C CA . PRO A 1 90 ? -6.237 1.938 1.349 1.00 96.25 90 PRO A CA 1
ATOM 727 C C . PRO A 1 90 ? -4.764 2.345 1.409 1.00 96.25 90 PRO A C 1
ATOM 729 O O . PRO A 1 90 ? -4.430 3.364 2.009 1.00 96.25 90 PRO A O 1
ATOM 732 N N . VAL A 1 91 ? -3.898 1.570 0.763 1.00 96.25 91 VAL A N 1
ATOM 733 C CA . VAL A 1 91 ? -2.473 1.885 0.600 1.00 96.25 91 VAL A CA 1
ATOM 734 C C . VAL A 1 91 ? -2.235 2.319 -0.840 1.00 96.25 91 VAL A C 1
ATOM 736 O O . VAL A 1 91 ? -2.754 1.698 -1.767 1.00 96.25 91 VAL A O 1
ATOM 739 N N . ALA A 1 92 ? -1.464 3.388 -1.029 1.00 95.38 92 ALA A N 1
ATOM 740 C CA . ALA A 1 92 ? -1.145 3.929 -2.343 1.00 95.38 92 ALA A CA 1
ATOM 741 C C . ALA A 1 92 ? 0.357 4.185 -2.490 1.00 95.38 92 ALA A C 1
ATOM 743 O O . ALA A 1 92 ? 1.005 4.688 -1.571 1.00 95.38 92 ALA A O 1
ATOM 744 N N . LEU A 1 93 ? 0.875 3.868 -3.678 1.00 93.00 93 LEU A N 1
ATOM 745 C CA . LEU A 1 93 ? 2.192 4.275 -4.156 1.00 93.00 93 LEU A CA 1
ATOM 746 C C . LEU A 1 93 ? 1.988 5.297 -5.277 1.00 93.00 93 LEU A C 1
ATOM 748 O O . LEU A 1 93 ? 1.465 4.959 -6.337 1.00 93.00 93 LEU A O 1
ATOM 752 N N . HIS A 1 94 ? 2.363 6.547 -5.042 1.00 91.31 94 HIS A N 1
ATOM 753 C CA . 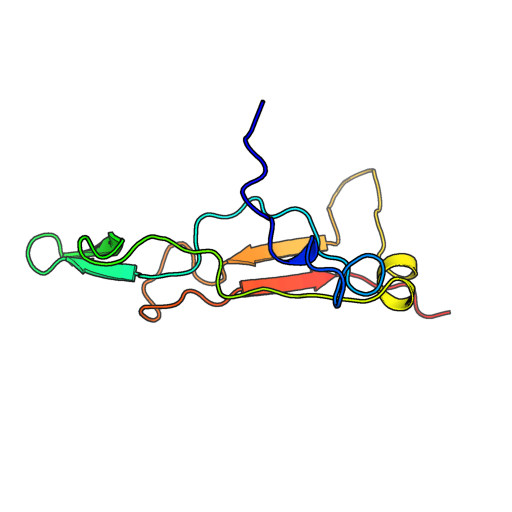HIS A 1 94 ? 2.396 7.592 -6.059 1.00 91.31 94 HIS A CA 1
ATOM 754 C C . HIS A 1 94 ? 3.855 7.850 -6.400 1.00 91.31 94 HIS A C 1
ATOM 756 O O . HIS A 1 94 ? 4.619 8.224 -5.519 1.00 91.31 94 HIS A O 1
ATOM 762 N N . ALA A 1 95 ? 4.239 7.649 -7.655 1.00 88.56 95 ALA A N 1
ATOM 763 C CA . ALA A 1 95 ? 5.611 7.822 -8.103 1.00 88.56 95 ALA A CA 1
ATOM 764 C C . ALA A 1 95 ? 5.649 8.573 -9.437 1.00 88.56 95 ALA A C 1
ATOM 766 O O . ALA A 1 95 ? 4.888 8.257 -10.354 1.00 88.56 95 ALA A O 1
ATOM 767 N N . THR A 1 96 ? 6.565 9.526 -9.572 1.00 86.88 96 THR A N 1
ATOM 768 C CA . THR A 1 96 ? 6.935 10.091 -10.872 1.00 86.88 96 THR A CA 1
ATOM 769 C C . THR A 1 96 ? 7.934 9.161 -11.549 1.00 86.88 96 THR A C 1
ATOM 771 O O . THR A 1 96 ? 8.997 8.879 -10.992 1.00 86.88 96 THR A O 1
ATOM 774 N N . ILE A 1 97 ? 7.613 8.722 -12.768 1.00 85.44 97 ILE A N 1
ATOM 775 C CA . ILE A 1 97 ? 8.491 7.876 -13.583 1.00 85.44 97 ILE A CA 1
ATOM 776 C C . ILE A 1 97 ? 9.105 8.646 -14.756 1.00 85.44 97 ILE A C 1
ATOM 778 O O . ILE A 1 97 ? 8.468 9.515 -15.352 1.00 85.44 97 ILE A O 1
ATOM 782 N N . CYS A 1 98 ? 10.341 8.306 -15.115 1.00 79.19 98 CYS A N 1
ATOM 783 C CA . CYS A 1 98 ? 10.976 8.737 -16.358 1.00 79.19 98 CYS A CA 1
ATOM 784 C C . CYS A 1 98 ? 10.533 7.832 -17.511 1.00 79.19 98 CYS A C 1
ATOM 786 O O . CYS A 1 98 ? 11.003 6.703 -17.618 1.00 79.19 98 CYS A O 1
ATOM 788 N N . LEU A 1 99 ? 9.683 8.327 -18.407 1.00 75.75 99 LEU A N 1
ATOM 789 C CA . LEU A 1 99 ? 9.457 7.674 -19.696 1.00 75.75 99 LEU A CA 1
ATOM 790 C C . LEU A 1 99 ? 10.520 8.200 -20.668 1.00 75.75 99 LEU A C 1
ATOM 792 O O . LEU A 1 99 ? 10.592 9.408 -20.890 1.00 75.75 99 LEU A O 1
ATOM 796 N N . LYS A 1 100 ? 11.401 7.315 -21.145 1.00 62.34 100 LYS A N 1
ATOM 797 C CA . LYS A 1 100 ? 12.336 7.633 -22.233 1.00 62.34 100 LYS A CA 1
ATOM 798 C C . LYS A 1 100 ? 11.591 7.764 -23.553 1.00 62.34 100 LYS A C 1
ATOM 800 O O . LYS A 1 100 ? 10.633 6.983 -23.746 1.00 62.34 100 LYS A O 1
#

Secondary structure (DSSP, 8-state):
-------GGGSTTTTTT-B-----SPP-B-EEE-TTT--EEE-TTS--B------B-HHHHTTB----SS--SEEEEETTTTS--SSB--EEEEE-B---

Radius of gyration: 16.24 Å; chains: 1; bounding box: 36×37×46 Å

Organism: NCBI:txid42155